Protein 1S7Z (pdb70)

Foldseek 3Di:
DLVVLLVQLLVLLVVCVVVVDQDPVPSVVSQLSLVVRQDDDLVVLVVVCDPDFDLDDPDPVLDPDPPPSVSSSSRSSRSSSVVVSVCVVVSSVCVVPPDDD

Solvent-accessible surface area: 7022 Å² total

Secondary structure (DSSP, 8-state):
-HHHHHHHHH--HHHHHHTT---GGG-HHHH--HHHHS--SHHHHHH---TT--SS-SSTT----S-HHHHHHHHHHHHHHHHHHHTHHHHHHHHHTT---

CATH classification: 1.20.120.780

Nearest PDB structures (foldseek):
  1s7z-assembly1_A  TM=1.006E+00  e=7.132E-13  Escherichia phage T7
  8zek-assembly1_B  TM=9.450E-01  e=3.159E-11  Escherichia phage T7
  7eew-assembly1_B-2  TM=9.375E-01  e=4.641E-11  Escherichia phage T7
  6r9g-assembly1_G  TM=9.612E-01  e=3.936E-11  Escherichia phage T7
  6r9g-assembly1_F  TM=9.417E-01  e=1.248E-10  Escherichia phage T7

Structure (mmCIF, N/CA/C/O backbone):
data_1S7Z
#
_entry.id   1S7Z
#
_cell.length_a   78.777
_cell.length_b   37.665
_cell.length_c   35.490
_cell.angle_alpha   90.00
_cell.angle_beta   98.42
_cell.angle_gamma   90.00
#
_symmetry.space_group_name_H-M   'C 1 2 1'
#
loop_
_entity.id
_entity.type
_entity.pdbx_description
1 polymer 'Gene 0.3 protein'
2 non-polymer 'CESIUM ION'
3 water water
#
loop_
_atom_site.group_PDB
_atom_site.id
_atom_site.type_symbol
_atom_site.label_atom_id
_atom_site.label_alt_id
_atom_site.label_comp_id
_atom_site.label_asym_id
_atom_site.label_entity_id
_atom_site.label_seq_id
_atom_site.pdbx_PDB_ins_code
_atom_site.Cartn_x
_atom_site.Cartn_y
_atom_site.Cartn_z
_atom_site.occupancy
_atom_site.B_iso_or_equiv
_atom_site.auth_seq_id
_atom_site.auth_comp_id
_atom_site.auth_asym_id
_atom_site.auth_atom_id
_atom_site.pdbx_PDB_model_num
ATOM 9 N N . THR A 1 7 ? 5.783 10.203 4.760 1.00 9.44 6 THR A N 1
ATOM 10 C CA . THR A 1 7 ? 6.693 9.705 3.765 1.00 7.92 6 THR A CA 1
ATOM 11 C C . THR A 1 7 ? 7.836 8.857 4.319 1.00 5.55 6 THR A C 1
ATOM 12 O O . THR A 1 7 ? 8.153 8.884 5.533 1.00 7.65 6 THR A O 1
ATOM 16 N N . TYR A 1 8 ? 8.482 8.141 3.433 1.00 5.21 7 TYR A N 1
ATOM 17 C CA . TYR A 1 8 ? 9.593 7.296 3.788 1.00 4.64 7 TYR A CA 1
ATOM 18 C C . TYR A 1 8 ? 10.709 8.234 4.359 1.00 6.20 7 TYR A C 1
ATOM 19 O O . TYR A 1 8 ? 11.379 7.935 5.383 1.00 5.66 7 TYR A O 1
ATOM 28 N N . ASN A 1 9 ? 10.904 9.391 3.707 1.00 6.22 8 ASN A N 1
ATOM 29 C CA . ASN A 1 9 ? 11.961 10.332 4.215 1.00 8.49 8 ASN A CA 1
ATOM 30 C C . ASN A 1 9 ? 11.674 10.798 5.623 1.00 9.13 8 ASN A C 1
ATOM 31 O O . ASN A 1 9 ? 12.625 10.885 6.405 1.00 9.12 8 ASN A O 1
ATOM 36 N N . ASN A 1 10 ? 10.392 11.020 5.992 1.00 8.28 9 ASN A N 1
ATOM 37 C CA . ASN A 1 10 ? 10.056 11.445 7.359 1.00 10.60 9 ASN A CA 1
ATOM 38 C C . ASN A 1 10 ? 10.346 10.258 8.300 1.00 8.85 9 ASN A C 1
ATOM 39 O O . ASN A 1 10 ? 10.915 10.458 9.393 1.00 8.68 9 ASN A O 1
ATOM 44 N N . VAL A 1 11 ? 9.970 9.016 7.910 1.00 6.73 10 VAL A N 1
ATOM 45 C CA . VAL A 1 11 ? 10.245 7.841 8.744 1.00 6.69 10 VAL A CA 1
ATOM 46 C C . VAL A 1 11 ? 11.757 7.609 8.916 1.00 7.45 10 VAL A C 1
ATOM 47 O O . VAL A 1 11 ? 12.202 7.313 10.015 1.00 5.28 10 VAL A O 1
ATOM 51 N N . PHE A 1 12 ? 12.521 7.763 7.832 1.00 5.86 11 PHE A N 1
ATOM 52 C CA . PHE A 1 12 ? 13.923 7.565 7.909 1.00 6.93 11 PHE A CA 1
ATOM 53 C C . PHE A 1 12 ? 14.537 8.639 8.848 1.00 6.52 11 PHE A C 1
ATOM 54 O O . PHE A 1 12 ? 15.437 8.292 9.621 1.00 5.79 11 PHE A O 1
ATOM 62 N N . ASP A 1 13 ? 14.057 9.881 8.792 1.00 7.33 12 ASP A N 1
ATOM 63 C CA . ASP A 1 13 ? 14.641 10.927 9.668 1.00 7.72 12 ASP A CA 1
ATOM 64 C C . ASP A 1 13 ? 14.463 10.548 11.146 1.00 8.52 12 ASP A C 1
ATOM 65 O O . ASP A 1 13 ? 15.354 10.763 11.985 1.00 7.15 12 ASP A O 1
ATOM 70 N N . HIS A 1 14 ? 13.291 9.972 11.476 1.00 7.64 13 HIS A N 1
ATOM 71 C CA . HIS A 1 14 ? 13.003 9.608 12.882 1.00 8.20 13 HIS A CA 1
ATOM 72 C C . HIS A 1 14 ? 13.968 8.454 13.254 1.00 6.52 13 HIS A C 1
ATOM 73 O O . HIS A 1 14 ? 14.618 8.448 14.337 1.00 6.51 13 HIS A O 1
ATOM 80 N N . ALA A 1 15 ? 14.159 7.487 12.346 1.00 6.50 14 ALA A N 1
ATOM 81 C CA . ALA A 1 15 ? 15.089 6.342 12.657 1.00 6.40 14 ALA A CA 1
ATOM 82 C C . ALA A 1 15 ? 16.546 6.798 12.817 1.00 5.59 14 ALA A C 1
ATOM 83 O O . ALA A 1 15 ? 17.267 6.279 13.688 1.00 5.12 14 ALA A O 1
ATOM 85 N N . TYR A 1 16 ? 16.992 7.693 11.929 1.00 5.82 15 TYR A N 1
ATOM 86 C CA . TYR A 1 16 ? 18.370 8.250 11.974 1.00 4.57 15 TYR A CA 1
ATOM 87 C C . TYR A 1 16 ? 18.628 8.957 13.276 1.00 5.13 15 TYR A C 1
ATOM 88 O O . TYR A 1 16 ? 19.652 8.771 13.927 1.00 4.68 15 TYR A O 1
ATOM 97 N N . GLU A 1 17 ? 17.637 9.717 13.715 1.00 5.63 16 GLU A N 1
ATOM 98 C CA . GLU A 1 17 ? 17.755 10.435 15.016 1.00 8.22 16 GLU A CA 1
ATOM 99 C C . GLU A 1 17 ? 17.774 9.484 16.210 1.00 9.39 16 GLU A C 1
ATOM 100 O O . GLU A 1 17 ? 18.437 9.718 17.214 1.00 8.50 16 GLU A O 1
ATOM 114 N N . LEU A 1 19 ? 19.033 6.424 16.179 1.00 7.82 18 LEU A N 1
ATOM 115 C CA . LEU A 1 19 ? 20.267 5.625 16.106 1.00 6.71 18 LEU A CA 1
ATOM 116 C C . LEU A 1 19 ? 21.335 6.586 16.690 1.00 6.04 18 LEU A C 1
ATOM 117 O O . LEU A 1 19 ? 22.205 6.173 17.448 1.00 5.96 18 LEU A O 1
ATOM 122 N N . LYS A 1 20 ? 21.256 7.886 16.329 1.00 7.43 19 LYS A N 1
ATOM 123 C CA . LYS A 1 20 ? 22.177 8.932 16.826 1.00 9.13 19 LYS A CA 1
ATOM 124 C C . LYS A 1 20 ? 22.142 8.949 18.347 1.00 9.93 19 LYS A C 1
ATOM 125 O O . LYS A 1 20 ? 23.175 8.970 19.037 1.00 9.52 19 LYS A O 1
ATOM 131 N N . GLU A 1 21 ? 20.914 8.957 18.882 1.00 10.27 20 GLU A N 1
ATOM 132 C CA . GLU A 1 21 ? 20.744 8.885 20.324 1.00 9.30 20 GLU A CA 1
ATOM 133 C C . GLU A 1 21 ? 21.334 7.582 20.911 1.00 10.33 20 GLU A C 1
ATOM 134 O O . GLU A 1 21 ? 22.070 7.660 21.878 1.00 9.20 20 GLU A O 1
ATOM 140 N N . ASN A 1 22 ? 20.988 6.435 20.332 1.00 9.18 21 ASN A N 1
A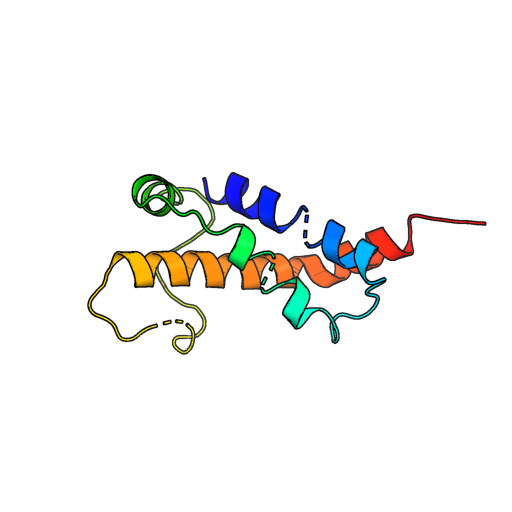TOM 141 C CA . ASN A 1 22 ? 21.440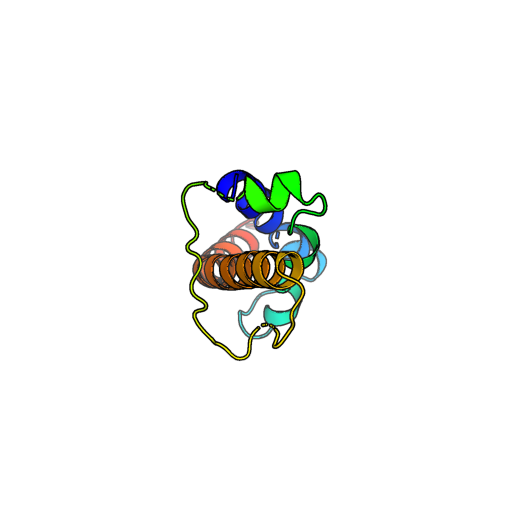 5.112 20.814 1.00 11.75 21 ASN A CA 1
ATOM 142 C C . ASN A 1 22 ? 23.010 5.065 20.848 1.00 9.97 21 ASN A C 1
ATOM 143 O O . ASN A 1 22 ? 23.645 4.427 21.763 1.00 9.65 21 ASN A O 1
ATOM 148 N N . ILE A 1 23 ? 23.640 5.716 19.867 1.00 8.96 22 ILE A N 1
ATOM 149 C CA . ILE A 1 23 ? 25.090 5.751 19.835 1.00 9.27 22 ILE A CA 1
ATOM 150 C C . ILE A 1 23 ? 25.631 6.463 21.065 1.00 8.42 22 ILE A C 1
ATOM 151 O O . ILE A 1 23 ? 26.563 5.976 21.750 1.00 5.68 22 ILE A O 1
ATOM 156 N N . ARG A 1 24 ? 25.036 7.612 21.390 1.00 8.16 23 ARG A N 1
ATOM 157 C CA . ARG A 1 24 ? 25.455 8.374 22.585 1.00 8.49 23 ARG A CA 1
ATOM 158 C C . ARG A 1 24 ? 25.148 7.654 23.868 1.00 10.10 23 ARG A C 1
ATOM 159 O O . ARG A 1 24 ? 25.985 7.592 24.811 1.00 8.22 23 ARG A O 1
ATOM 167 N N . TYR A 1 25 ? 23.949 7.105 23.967 1.00 9.12 24 TYR A N 1
ATOM 168 C CA . TYR A 1 25 ? 23.582 6.483 25.232 1.00 10.16 24 TYR A CA 1
ATOM 169 C C . TYR A 1 25 ? 24.489 5.310 25.603 1.00 10.55 24 TYR A C 1
ATOM 170 O O . TYR A 1 25 ? 24.705 5.045 26.846 1.00 12.81 24 TYR A O 1
ATOM 179 N N . ASP A 1 26 ? 24.963 4.555 24.628 1.00 11.59 25 ASP A N 1
ATOM 180 C CA . ASP A 1 26 ? 25.808 3.379 24.946 1.00 11.87 25 ASP A CA 1
ATOM 181 C C . ASP A 1 26 ? 27.282 3.509 24.557 1.00 12.75 25 ASP A C 1
ATOM 182 O O . ASP A 1 26 ? 27.983 2.476 24.504 1.00 11.57 25 ASP A O 1
ATOM 187 N N . ASP A 1 27 ? 27.698 4.725 24.205 1.00 10.80 26 ASP A N 1
ATOM 188 C CA . ASP A 1 27 ? 29.089 4.984 23.726 1.00 11.07 26 ASP A CA 1
ATOM 189 C C . ASP A 1 27 ? 29.516 3.936 22.692 1.00 10.34 26 ASP A C 1
ATOM 190 O O . ASP A 1 27 ? 30.567 3.277 22.841 1.00 11.56 26 ASP A O 1
ATOM 195 N N . ILE A 1 28 ? 28.769 3.830 21.592 1.00 10.16 27 ILE A N 1
ATOM 196 C CA . ILE A 1 28 ? 29.088 2.813 20.561 1.00 9.98 27 ILE A CA 1
ATOM 197 C C . ILE A 1 28 ? 30.173 3.392 19.646 1.00 12.83 27 ILE A C 1
ATOM 198 O O . ILE A 1 28 ? 30.089 4.572 19.215 1.00 11.02 27 ILE A O 1
ATOM 203 N N . ARG A 1 29 ? 31.208 2.598 19.401 1.00 13.31 28 ARG A N 1
ATOM 204 C CA . ARG A 1 29 ? 32.353 3.085 18.645 1.00 15.42 28 ARG A CA 1
ATOM 205 C C . ARG A 1 29 ? 32.721 2.275 17.420 1.00 16.67 28 ARG A C 1
ATOM 206 O O . ARG A 1 29 ? 33.534 2.720 16.603 1.00 17.10 28 ARG A O 1
ATOM 214 N N . ASP A 1 30 ? 32.095 1.128 17.286 1.00 15.71 29 ASP A N 1
ATOM 215 C CA . ASP A 1 30 ? 32.434 0.167 16.217 1.00 18.09 29 ASP A CA 1
ATOM 216 C C . ASP A 1 30 ? 31.208 -0.401 15.522 1.00 16.46 29 ASP A C 1
ATOM 217 O O . ASP A 1 30 ? 30.203 -0.693 16.167 1.00 14.02 29 ASP A O 1
ATOM 222 N N . THR A 1 31 ? 31.283 -0.543 14.202 1.00 17.54 30 THR A N 1
ATOM 223 C CA . THR A 1 31 ? 30.139 -1.124 13.458 1.00 18.84 30 THR A CA 1
ATOM 224 C C . THR A 1 31 ? 29.781 -2.539 13.894 1.00 18.70 30 THR A C 1
ATOM 225 O O . THR A 1 31 ? 28.639 -2.994 13.719 1.00 18.90 30 THR A O 1
ATOM 229 N N . ASP A 1 32 ? 30.731 -3.239 14.502 1.00 19.01 31 ASP A N 1
ATOM 230 C CA . ASP A 1 32 ? 30.457 -4.603 14.858 1.00 20.07 31 ASP A CA 1
ATOM 231 C C . ASP A 1 32 ? 29.620 -4.707 16.123 1.00 18.60 31 ASP A C 1
ATOM 232 O O . ASP A 1 32 ? 29.288 -5.799 16.577 1.00 17.97 31 ASP A O 1
ATOM 237 N N . ASP A 1 33 ? 29.285 -3.549 16.681 1.00 15.64 32 ASP A N 1
ATOM 238 C CA . ASP A 1 33 ? 28.502 -3.450 17.891 1.00 13.86 32 ASP A CA 1
ATOM 239 C C . ASP A 1 33 ? 27.232 -2.608 17.607 1.00 12.46 32 ASP A C 1
ATOM 240 O O . ASP A 1 33 ? 26.576 -2.126 18.538 1.00 10.61 32 ASP A O 1
ATOM 245 N N . LEU A 1 34 ? 26.908 -2.426 16.328 1.00 11.26 33 LEU A N 1
ATOM 246 C CA . LEU A 1 34 ? 25.788 -1.560 15.925 1.00 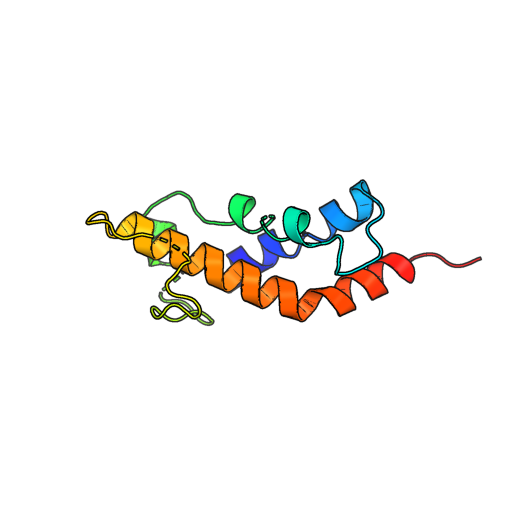12.60 33 LEU A CA 1
ATOM 247 C C . LEU A 1 34 ? 24.498 -2.291 15.585 1.00 11.67 33 LEU A C 1
ATOM 248 O O . LEU A 1 34 ? 23.430 -1.691 15.517 1.00 8.76 33 LEU A O 1
ATOM 253 N N . HIS A 1 35 ? 24.593 -3.584 15.367 1.00 10.62 34 HIS A N 1
ATOM 254 C CA . HIS A 1 35 ? 23.434 -4.349 14.928 1.00 12.43 34 HIS A CA 1
ATOM 255 C C . HIS A 1 35 ? 22.143 -4.076 15.709 1.00 12.22 34 HIS A C 1
ATOM 256 O O . HIS A 1 35 ? 21.100 -3.762 15.109 1.00 12.52 34 HIS A O 1
ATOM 263 N N . ASP A 1 36 ? 22.190 -4.239 17.031 1.00 10.27 35 ASP A N 1
ATOM 264 C CA . ASP A 1 36 ? 20.990 -4.055 17.808 1.00 10.80 35 ASP A CA 1
ATOM 265 C C . ASP A 1 36 ? 20.529 -2.620 17.819 1.00 10.45 35 ASP A C 1
ATOM 266 O O . ASP A 1 36 ? 19.296 -2.324 17.836 1.00 12.12 35 ASP A O 1
ATOM 271 N N . ALA A 1 37 ? 21.444 -1.662 17.831 1.00 9.93 36 ALA A N 1
ATOM 272 C CA . ALA A 1 37 ? 20.963 -0.273 17.833 1.00 10.74 36 ALA A CA 1
ATOM 273 C C . ALA A 1 37 ? 20.182 0.084 16.554 1.00 9.24 36 ALA A C 1
ATOM 274 O O . ALA A 1 37 ? 19.219 0.858 16.611 1.00 10.12 36 ALA A O 1
ATOM 276 N N . ILE A 1 38 ? 20.655 -0.410 15.410 1.00 7.83 37 ILE A N 1
ATOM 277 C CA . ILE A 1 38 ? 20.074 -0.169 14.056 1.00 6.83 37 ILE A CA 1
ATOM 278 C C . ILE A 1 38 ? 18.672 -0.790 13.982 1.00 6.91 37 ILE A C 1
ATOM 279 O O . ILE A 1 38 ? 17.676 -0.139 13.618 1.00 7.11 37 ILE A O 1
ATOM 284 N N . HIS A 1 39 ? 18.573 -2.032 14.431 1.00 7.82 38 HIS A N 1
ATOM 285 C CA . HIS A 1 39 ? 17.261 -2.774 14.435 1.00 8.48 38 HIS A CA 1
ATOM 286 C C . HIS A 1 39 ? 16.242 -2.212 15.384 1.00 9.57 38 HIS A C 1
ATOM 287 O O . HIS A 1 39 ? 15.045 -2.175 15.018 1.00 10.32 38 HIS A O 1
ATOM 302 N N . ALA A 1 41 ? 16.061 1.007 16.255 1.00 8.92 40 ALA A N 1
ATOM 303 C CA . ALA A 1 41 ? 15.735 2.292 15.640 1.00 9.30 40 ALA A CA 1
ATOM 304 C C . ALA A 1 41 ? 14.716 2.060 14.512 1.00 9.62 40 ALA A C 1
ATOM 305 O O . ALA A 1 41 ? 13.724 2.776 14.381 1.00 8.52 40 ALA A O 1
ATOM 307 N N . ALA A 1 42 ? 15.029 1.077 13.671 1.00 8.95 41 ALA A N 1
ATOM 308 C CA . ALA A 1 42 ? 14.072 0.702 12.635 1.00 9.59 41 ALA A CA 1
ATOM 309 C C . ALA A 1 42 ? 12.639 0.321 13.244 1.00 9.50 41 ALA A C 1
ATOM 310 O O . ALA A 1 42 ? 11.560 0.712 12.772 1.00 7.21 41 ALA A O 1
ATOM 312 N N . ASP A 1 43 ? 12.673 -0.479 14.304 1.00 9.69 42 ASP A N 1
ATOM 313 C CA . ASP A 1 43 ? 11.453 -0.965 14.921 1.00 11.84 42 ASP A CA 1
ATOM 314 C C . ASP A 1 43 ? 10.672 0.175 15.490 1.00 12.02 42 ASP A C 1
ATOM 315 O O . ASP A 1 43 ? 9.423 0.212 15.445 1.00 13.82 42 ASP A O 1
ATOM 320 N N . ASN A 1 44 ? 11.390 1.063 16.114 1.00 11.11 43 ASN A N 1
ATOM 321 C CA . ASN A 1 44 ? 10.726 2.208 16.677 1.00 12.10 43 ASN A CA 1
ATOM 322 C C . ASN A 1 44 ? 10.198 3.236 15.637 1.00 12.53 43 ASN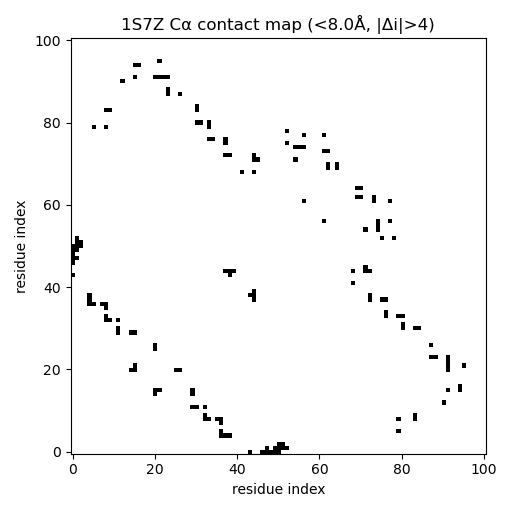 A C 1
ATOM 323 O O . ASN A 1 44 ? 9.309 4.014 15.964 1.00 12.85 43 ASN A O 1
ATOM 328 N N . ALA A 1 45 ? 10.688 3.206 14.407 1.00 8.10 44 ALA A N 1
ATOM 329 C CA . ALA A 1 45 ? 10.303 4.157 13.399 1.00 8.57 44 ALA A CA 1
ATOM 330 C C . ALA A 1 45 ? 9.212 3.627 12.437 1.00 8.81 44 ALA A C 1
ATOM 331 O O . ALA A 1 45 ? 8.551 4.441 11.833 1.00 10.82 44 ALA A O 1
ATOM 333 N N . VAL A 1 46 ? 8.999 2.334 12.313 1.00 7.51 45 VAL A N 1
ATOM 334 C CA . VAL A 1 46 ? 7.972 1.842 11.366 1.00 8.15 45 VAL A CA 1
ATOM 335 C C . VAL A 1 46 ? 6.630 2.374 11.793 1.00 7.32 45 VAL A C 1
ATOM 336 O O . VAL A 1 46 ? 6.290 2.369 12.984 1.00 10.68 45 VAL A O 1
ATOM 340 N N . PRO A 1 47 ? 5.816 2.794 10.849 1.00 7.22 46 PRO A N 1
ATOM 341 C CA . PRO A 1 47 ? 4.539 3.370 11.199 1.00 8.13 46 PRO A CA 1
ATOM 342 C C . PRO A 1 47 ? 3.601 2.298 11.732 1.00 10.65 46 PRO A C 1
ATOM 343 O O . PRO A 1 47 ? 3.693 1.129 11.375 1.00 12.88 46 PRO A O 1
ATOM 347 N N . HIS A 1 48 ? 2.635 2.708 12.517 1.00 12.18 47 HIS A N 1
ATOM 348 C CA . HIS A 1 48 ? 1.671 1.781 12.967 1.00 13.01 47 HIS A CA 1
ATOM 349 C C . HIS A 1 48 ? 0.284 1.770 12.203 1.00 13.14 47 HIS A C 1
ATOM 350 O O . HIS A 1 48 ? -0.334 0.676 11.974 1.00 13.33 47 HIS A O 1
ATOM 357 N N . TYR A 1 49 ? -0.204 2.933 11.817 1.00 10.56 48 TYR A N 1
ATOM 358 C CA . TYR A 1 49 ? -1.497 2.928 11.161 1.00 10.46 48 TYR A CA 1
ATOM 359 C C . TYR A 1 49 ? -1.395 2.412 9.737 1.00 7.62 48 TYR A C 1
ATOM 360 O O . TYR A 1 49 ? -0.467 2.787 9.038 1.00 6.61 48 TYR A O 1
ATOM 369 N N . TYR A 1 50 ? -2.340 1.621 9.286 1.00 6.12 49 TYR A N 1
ATOM 370 C CA . TYR A 1 50 ? -2.313 1.130 7.876 1.00 5.48 49 TYR A CA 1
ATOM 371 C C . TYR A 1 50 ? -2.137 2.288 6.913 1.00 6.76 49 TYR A C 1
ATOM 372 O O . TYR A 1 50 ? -1.335 2.217 5.938 1.00 7.50 49 TYR A O 1
ATOM 381 N N . ALA A 1 51 ? -2.841 3.410 7.148 1.00 7.51 50 ALA A N 1
ATOM 382 C CA . ALA A 1 51 ? -2.803 4.491 6.186 1.00 6.16 50 ALA A CA 1
ATOM 383 C C . ALA A 1 51 ? -1.409 5.081 6.016 1.00 8.34 50 ALA A C 1
ATOM 384 O O . ALA A 1 51 ? -1.052 5.478 4.891 1.00 6.55 50 ALA A O 1
ATOM 386 N N . ASP A 1 52 ? -0.654 5.137 7.125 1.00 6.72 51 ASP A N 1
ATOM 387 C CA . ASP A 1 52 ? 0.702 5.694 7.083 1.00 9.83 51 ASP A CA 1
ATOM 388 C C . ASP A 1 52 ? 1.620 4.671 6.404 1.00 6.85 51 ASP A C 1
ATOM 389 O O . ASP A 1 52 ? 2.571 5.049 5.729 1.00 6.60 51 ASP A O 1
ATOM 394 N N . ILE A 1 53 ? 1.371 3.379 6.629 1.00 6.98 52 ILE A N 1
ATOM 395 C CA . ILE A 1 53 ? 2.166 2.361 5.984 1.00 6.17 52 ILE A CA 1
ATOM 396 C C . ILE A 1 53 ? 1.982 2.452 4.401 1.00 6.61 52 ILE A C 1
ATOM 397 O O . ILE A 1 53 ? 2.963 2.447 3.624 1.00 7.00 52 ILE A O 1
ATOM 402 N N . PHE A 1 54 ? 0.728 2.559 3.941 1.00 4.36 53 PHE A N 1
ATOM 403 C CA . PHE A 1 54 ? 0.464 2.734 2.527 1.00 4.47 53 PHE A CA 1
ATOM 404 C C . PHE A 1 54 ? 1.091 4.081 2.006 1.00 5.91 53 PHE A C 1
ATOM 405 O O . PHE A 1 54 ? 1.619 4.138 0.896 1.00 6.06 53 PHE A O 1
ATOM 413 N N . SER A 1 55 ? 1.031 5.159 2.797 1.00 4.79 54 SER A N 1
ATOM 414 C CA . SER A 1 55 ? 1.554 6.462 2.299 1.00 5.34 54 SER A CA 1
ATOM 415 C C . SER A 1 55 ? 3.068 6.399 2.116 1.00 5.20 54 SER A C 1
ATOM 416 O O . SER A 1 55 ? 3.636 7.049 1.234 1.00 5.19 54 SER A O 1
ATOM 419 N N . VAL A 1 56 ? 3.708 5.659 3.028 1.00 5.93 55 VAL A N 1
ATOM 420 C CA . VAL A 1 56 ? 5.169 5.490 3.019 1.00 4.91 55 VAL A CA 1
ATOM 421 C C . VAL A 1 56 ? 5.519 4.709 1.785 1.00 4.27 55 VAL A C 1
ATOM 422 O O . VAL A 1 56 ? 6.444 5.117 1.073 1.00 5.03 55 VAL A O 1
ATOM 434 N N . ALA A 1 58 ? 3.961 4.650 -1.005 1.00 5.69 57 ALA A N 1
ATOM 435 C CA . ALA A 1 58 ? 3.691 5.545 -2.141 1.00 8.45 57 ALA A CA 1
ATOM 436 C C . ALA A 1 58 ? 4.793 6.592 -2.369 1.00 11.42 57 ALA A C 1
ATOM 437 O O . ALA A 1 58 ? 4.811 7.269 -3.430 1.00 14.45 57 ALA A O 1
ATOM 439 N N . SER A 1 59 ? 5.690 6.799 -1.391 1.00 10.84 58 SER A N 1
ATOM 440 C CA . SER A 1 59 ? 6.633 7.904 -1.521 1.00 9.25 58 SER A CA 1
ATOM 441 C C . SER A 1 59 ? 8.016 7.506 -2.007 1.00 9.51 58 SER A C 1
ATOM 442 O O . SER A 1 59 ? 8.321 6.357 -2.272 1.00 7.43 58 SER A O 1
ATOM 445 N N . GLU A 1 60 ? 8.845 8.540 -2.188 1.00 10.80 59 GLU A N 1
ATOM 446 C CA . GLU A 1 60 ? 10.167 8.428 -2.699 1.00 12.46 59 GLU A CA 1
ATOM 447 C C . GLU A 1 60 ? 11.141 7.663 -1.797 1.00 11.28 59 GLU A C 1
ATOM 448 O O . GLU A 1 60 ? 11.198 7.903 -0.623 1.00 10.43 59 GLU A O 1
ATOM 454 N N . GLY A 1 61 ? 11.911 6.731 -2.346 1.00 10.74 60 GLY A N 1
ATOM 455 C CA . GLY A 1 61 ? 12.934 6.047 -1.600 1.00 10.46 60 GLY A CA 1
ATOM 456 C C . GLY A 1 61 ? 12.772 4.572 -1.266 1.00 10.63 60 GLY A C 1
ATOM 457 O O . GLY A 1 61 ? 13.678 3.985 -0.663 1.00 9.92 60 GLY A O 1
ATOM 458 N N . ILE A 1 62 ? 11.624 3.964 -1.600 1.00 8.27 61 ILE A N 1
ATOM 459 C CA . ILE A 1 62 ? 11.443 2.594 -1.246 1.00 7.14 61 ILE A CA 1
ATOM 460 C C . ILE A 1 62 ? 10.598 1.900 -2.308 1.00 9.34 61 ILE A C 1
ATOM 461 O O . ILE A 1 62 ? 9.571 2.490 -2.810 1.00 11.59 61 ILE A O 1
ATOM 466 N N . ASP A 1 63 ? 11.122 0.759 -2.7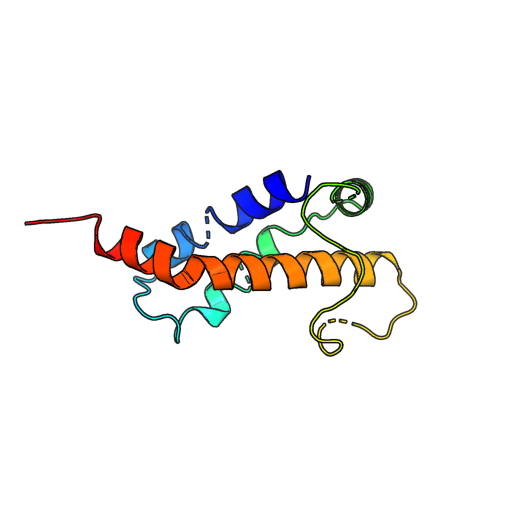36 1.00 7.91 62 ASP A N 1
ATOM 467 C CA . ASP A 1 63 ? 10.313 -0.150 -3.603 1.00 8.86 62 ASP A CA 1
ATOM 468 C C . ASP A 1 63 ? 9.686 -1.386 -2.908 1.00 7.62 62 ASP A C 1
ATOM 469 O O . ASP A 1 63 ? 9.981 -1.679 -1.731 1.00 6.17 62 ASP A O 1
ATOM 474 N N . LEU A 1 64 ? 8.827 -2.105 -3.625 1.00 6.60 63 LEU A N 1
ATOM 475 C CA . LEU A 1 64 ? 8.131 -3.254 -3.055 1.00 6.40 63 LEU A CA 1
ATOM 476 C C . LEU A 1 64 ? 8.972 -4.549 -2.922 1.00 7.47 63 LEU A C 1
ATOM 477 O O . LEU A 1 64 ? 8.650 -5.455 -2.150 1.00 7.91 63 LEU A O 1
ATOM 482 N N . GLU A 1 65 ? 10.034 -4.680 -3.694 1.00 8.79 64 GLU A N 1
ATOM 483 C CA . GLU A 1 65 ? 10.827 -5.908 -3.655 1.00 8.72 64 GLU A CA 1
ATOM 484 C C . GLU A 1 65 ? 11.761 -5.966 -2.457 1.00 8.13 64 GLU A C 1
ATOM 485 O O . GLU A 1 65 ? 12.355 -4.965 -2.126 1.00 8.45 64 GLU A O 1
ATOM 491 N N . PHE A 1 66 ? 11.918 -7.140 -1.853 1.00 7.68 65 PHE A N 1
ATOM 492 C CA . PHE A 1 66 ? 12.881 -7.383 -0.790 1.00 7.34 65 PHE A CA 1
ATOM 493 C C . PHE A 1 66 ? 14.259 -7.652 -1.319 1.00 8.62 65 PHE A C 1
ATOM 494 O O . PHE A 1 66 ? 14.400 -8.357 -2.348 1.00 8.82 65 PHE A O 1
ATOM 502 N N . GLU A 1 67 ? 15.260 -7.184 -0.579 1.00 8.54 66 GLU A N 1
ATOM 503 C CA . GLU A 1 67 ? 16.639 -7.469 -0.897 1.00 12.87 66 GLU A CA 1
ATOM 504 C C . GLU A 1 67 ? 17.033 -8.881 -0.453 1.00 14.29 66 GLU A C 1
ATOM 505 O O . GLU A 1 67 ? 17.658 -9.639 -1.218 1.00 15.67 66 GLU A O 1
ATOM 511 N N . ASP A 1 68 ? 16.647 -9.245 0.783 1.00 13.98 67 ASP A N 1
ATOM 512 C CA . ASP A 1 68 ? 16.872 -10.611 1.360 1.00 15.66 67 ASP A CA 1
A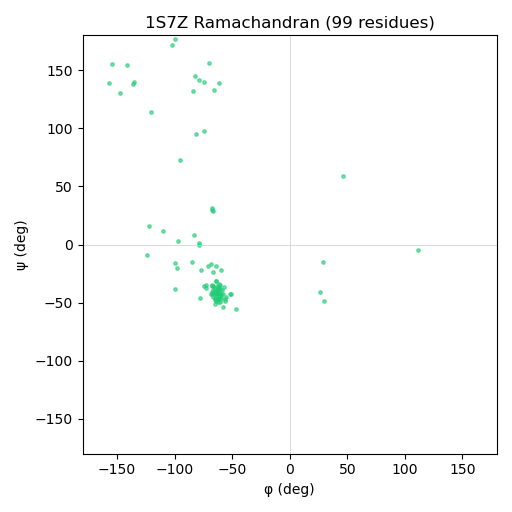TOM 513 C C . ASP A 1 68 ? 15.481 -11.172 1.709 1.00 17.35 67 ASP A C 1
ATOM 514 O O . ASP A 1 68 ? 14.793 -10.635 2.594 1.00 15.72 67 ASP A O 1
ATOM 519 N N . SER A 1 69 ? 15.081 -12.239 1.007 1.00 16.24 68 SER A N 1
ATOM 520 C CA . SER A 1 69 ? 13.746 -12.824 1.114 1.00 18.19 68 SER A CA 1
ATOM 521 C C . SER A 1 69 ? 13.554 -13.482 2.495 1.00 18.11 68 SER A C 1
ATOM 522 O O . SER A 1 69 ? 12.439 -13.766 2.965 1.00 18.16 68 SER A O 1
ATOM 525 N N . GLY A 1 70 ? 14.653 -13.728 3.186 1.00 18.85 69 GLY A N 1
ATOM 526 C CA . GLY A 1 70 ? 14.575 -14.191 4.545 1.00 18.59 69 GLY A CA 1
ATOM 527 C C . GLY A 1 70 ? 13.951 -13.212 5.525 1.00 18.91 69 GLY A C 1
ATOM 528 O O . GLY A 1 70 ? 13.581 -13.613 6.647 1.00 18.80 69 GLY A O 1
ATOM 529 N N . LEU A 1 71 ? 13.889 -11.915 5.149 1.00 16.70 70 LEU A N 1
ATOM 530 C CA . LEU A 1 71 ? 13.307 -10.930 6.036 1.00 15.77 70 LEU A CA 1
ATOM 531 C C . LEU A 1 71 ? 11.823 -10.738 5.630 1.00 14.38 70 LEU A C 1
ATOM 532 O O . LEU A 1 71 ? 11.177 -9.895 6.220 1.00 12.24 70 LEU A O 1
ATOM 545 N N . PRO A 1 73 ? 8.049 -12.245 5.557 1.00 13.70 72 PRO A N 1
ATOM 546 C CA . PRO A 1 73 ? 7.251 -13.302 6.150 1.00 13.45 72 PRO A CA 1
ATOM 547 C C . PRO A 1 73 ? 6.395 -14.010 5.138 1.00 14.44 72 PRO A C 1
ATOM 548 O O . PRO A 1 73 ? 5.798 -13.365 4.328 1.00 12.26 72 PRO A O 1
ATOM 552 N N . ASP A 1 74 ? 6.323 -15.338 5.245 1.00 16.47 73 ASP A N 1
ATOM 553 C CA . ASP A 1 74 ? 5.417 -16.155 4.441 1.00 18.68 73 ASP A CA 1
ATOM 554 C C . ASP A 1 74 ? 4.038 -16.070 5.125 1.00 18.21 73 ASP A C 1
ATOM 555 O O . ASP A 1 74 ? 3.730 -16.774 6.122 1.00 17.93 73 ASP A O 1
ATOM 560 N N . THR A 1 75 ? 3.213 -15.156 4.649 1.00 17.32 74 THR A N 1
ATOM 561 C CA . THR A 1 75 ? 1.943 -14.895 5.308 1.00 17.48 74 THR A CA 1
ATOM 562 C C . THR A 1 75 ? 0.945 -14.328 4.315 1.00 18.24 74 THR A C 1
ATOM 563 O O . THR A 1 75 ? 1.343 -13.756 3.302 1.00 17.43 74 THR A O 1
ATOM 567 N N . LYS A 1 76 ? -0.330 -14.522 4.614 1.00 18.67 75 LYS A N 1
ATOM 568 C CA . LYS A 1 76 ? -1.431 -14.005 3.814 1.00 19.10 75 LYS A CA 1
ATOM 569 C C . LYS A 1 76 ? -1.770 -12.538 4.213 1.00 17.40 75 LYS A C 1
ATOM 570 O O . LYS A 1 76 ? -2.502 -11.841 3.531 1.00 19.27 75 LYS A O 1
ATOM 576 N N . ASP A 1 77 ? -1.270 -12.096 5.346 1.00 16.10 76 ASP A N 1
ATOM 577 C CA . ASP A 1 77 ? -1.514 -10.731 5.809 1.00 14.81 76 ASP A CA 1
ATOM 578 C C . ASP A 1 77 ? -0.696 -9.687 5.027 1.00 12.89 76 ASP A C 1
ATOM 579 O O . ASP A 1 77 ? 0.478 -9.446 5.376 1.00 13.39 76 ASP A O 1
ATOM 584 N N . VAL A 1 78 ? -1.308 -9.051 4.020 1.00 10.90 77 VAL A N 1
ATOM 585 C CA . VAL A 1 78 ? -0.631 -8.047 3.195 1.00 11.48 77 VAL A CA 1
ATOM 586 C C . VAL A 1 78 ? 0.079 -6.885 4.011 1.00 8.01 77 VAL A C 1
ATOM 587 O O . VAL A 1 78 ? 1.203 -6.473 3.696 1.00 8.60 77 VAL A O 1
ATOM 591 N N . ILE A 1 79 ? -0.580 -6.369 5.030 1.00 5.82 78 ILE A N 1
ATOM 592 C CA . ILE A 1 79 ? -0.058 -5.230 5.802 1.00 7.01 78 ILE A CA 1
ATOM 593 C C . ILE A 1 79 ? 1.246 -5.622 6.516 1.00 6.77 78 ILE A C 1
ATOM 594 O O . ILE A 1 79 ? 2.123 -4.829 6.643 1.00 10.00 78 ILE A O 1
ATOM 599 N N . ARG A 1 80 ? 1.391 -6.880 6.899 1.00 6.95 79 ARG A N 1
ATOM 600 C CA . ARG A 1 80 ? 2.632 -7.298 7.564 1.00 6.61 79 ARG A CA 1
ATOM 601 C C . ARG A 1 80 ? 3.795 -7.382 6.593 1.00 5.35 79 ARG A C 1
ATOM 602 O O . ARG A 1 80 ? 4.954 -7.104 6.927 1.00 3.22 79 ARG A O 1
ATOM 610 N N . ILE A 1 81 ? 3.494 -7.788 5.372 1.00 4.34 80 ILE A N 1
ATOM 611 C CA . ILE A 1 81 ? 4.490 -7.848 4.325 1.00 5.40 80 ILE A CA 1
ATOM 612 C C . ILE A 1 81 ? 5.033 -6.426 4.047 1.00 5.30 80 ILE A C 1
ATOM 613 O O . ILE A 1 81 ? 6.267 -6.190 3.962 1.00 6.56 80 ILE A O 1
ATOM 618 N N . LEU A 1 82 ? 4.130 -5.444 3.907 1.00 5.32 81 LEU A N 1
ATOM 619 C CA . LEU A 1 82 ? 4.510 -4.011 3.723 1.00 5.55 81 LEU A CA 1
ATOM 620 C C . LEU A 1 82 ? 5.285 -3.448 4.902 1.00 5.74 81 LEU A C 1
ATOM 621 O O . LEU A 1 82 ? 6.282 -2.731 4.736 1.00 7.04 81 LEU A O 1
ATOM 626 N N . GLN A 1 83 ? 4.874 -3.757 6.101 1.00 5.37 82 GLN A N 1
ATOM 627 C CA . GLN A 1 83 ? 5.612 -3.281 7.254 1.00 6.51 82 GLN A CA 1
ATOM 628 C C . GLN A 1 83 ? 7.044 -3.873 7.265 1.00 6.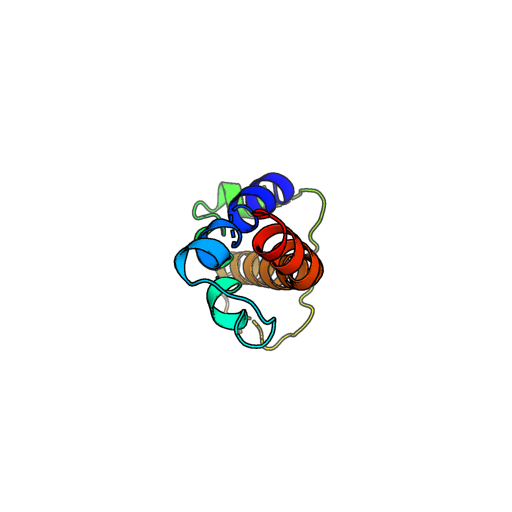76 82 GLN A C 1
ATOM 629 O O . GLN A 1 83 ? 8.031 -3.195 7.559 1.00 6.53 82 GLN A O 1
ATOM 635 N N . ALA A 1 84 ? 7.151 -5.142 6.934 1.00 6.40 83 ALA A N 1
ATOM 636 C CA . ALA A 1 84 ? 8.423 -5.835 6.909 1.00 6.65 83 ALA A CA 1
ATOM 637 C C . ALA A 1 84 ? 9.343 -5.258 5.868 1.00 6.75 83 ALA A C 1
ATOM 638 O O . ALA A 1 84 ? 10.587 -5.227 6.060 1.00 5.59 83 ALA A O 1
ATOM 640 N N . ARG A 1 85 ? 8.779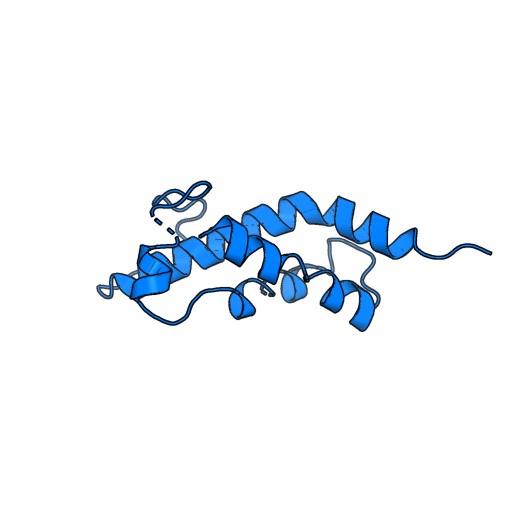 -4.746 4.779 1.00 5.38 84 ARG A N 1
ATOM 641 C CA . ARG A 1 85 ? 9.577 -4.100 3.702 1.00 6.28 84 ARG A CA 1
ATOM 642 C C . ARG A 1 85 ? 10.131 -2.703 4.137 1.00 6.46 84 ARG A C 1
ATOM 643 O O . ARG A 1 85 ? 11.327 -2.407 3.908 1.00 5.40 84 ARG A O 1
ATOM 651 N N . ILE A 1 86 ? 9.322 -1.947 4.904 1.00 5.62 85 ILE A N 1
ATOM 652 C CA . ILE A 1 86 ? 9.752 -0.663 5.455 1.00 5.03 85 ILE A CA 1
ATOM 653 C C . ILE A 1 86 ? 10.910 -0.940 6.422 1.00 4.25 85 ILE A C 1
ATOM 654 O O . ILE A 1 86 ? 11.968 -0.296 6.403 1.00 3.48 85 ILE A O 1
ATOM 659 N N . TYR A 1 87 ? 10.686 -1.918 7.297 1.00 3.80 86 TYR A N 1
ATOM 660 C CA . TYR A 1 87 ? 11.655 -2.325 8.301 1.00 5.18 86 TYR A CA 1
ATOM 661 C C . TYR A 1 87 ? 12.975 -2.704 7.642 1.00 5.48 86 TYR A C 1
ATOM 662 O O . TYR A 1 87 ? 14.072 -2.182 8.029 1.00 6.31 86 TYR A O 1
ATOM 671 N N . GLU A 1 88 ? 12.889 -3.499 6.582 1.00 4.54 87 GLU A N 1
ATOM 672 C CA . GLU A 1 88 ? 14.101 -3.873 5.879 1.00 4.68 87 GLU A CA 1
ATOM 673 C C . GLU A 1 88 ? 14.839 -2.646 5.245 1.00 4.85 87 GLU A C 1
ATOM 674 O O . GLU A 1 88 ? 16.072 -2.508 5.412 1.00 5.71 87 GLU A O 1
ATOM 680 N N . GLN A 1 89 ? 14.103 -1.768 4.548 1.00 3.79 88 GLN A N 1
ATOM 681 C CA . GLN A 1 89 ? 14.735 -0.593 3.901 1.00 5.69 88 GLN A CA 1
ATOM 682 C C . GLN A 1 89 ? 15.383 0.319 4.922 1.00 5.99 88 GLN A C 1
ATOM 683 O O . GLN A 1 89 ? 16.524 0.821 4.721 1.00 6.32 88 GLN A O 1
ATOM 689 N N . LEU A 1 90 ? 14.738 0.466 6.084 1.00 5.18 89 LEU A N 1
ATOM 690 C CA . LEU A 1 90 ? 15.322 1.262 7.146 1.00 4.87 89 LEU A CA 1
ATOM 691 C C . LEU A 1 90 ? 16.650 0.703 7.548 1.00 6.42 89 LEU A C 1
ATOM 692 O O . LEU A 1 90 ? 17.616 1.482 7.756 1.00 7.41 89 LEU A O 1
ATOM 697 N N . THR A 1 91 ? 16.708 -0.601 7.749 1.00 5.58 90 THR A N 1
ATOM 698 C CA . THR A 1 91 ? 17.940 -1.221 8.262 1.00 7.35 90 THR A CA 1
ATOM 699 C C . THR A 1 91 ? 19.049 -1.084 7.196 1.00 6.31 90 THR A C 1
ATOM 700 O O . THR A 1 91 ? 20.192 -0.750 7.518 1.00 7.44 90 THR A O 1
ATOM 704 N N . ILE A 1 92 ? 18.684 -1.256 5.927 1.00 6.70 91 ILE A N 1
ATOM 705 C CA . ILE A 1 92 ? 19.671 -1.097 4.890 1.00 7.12 91 ILE A CA 1
ATOM 706 C C . ILE A 1 92 ? 20.235 0.341 4.869 1.00 8.15 91 ILE A C 1
ATOM 707 O O . ILE A 1 92 ? 21.481 0.541 4.746 1.00 6.13 91 ILE A O 1
ATOM 712 N N . ASP A 1 93 ? 19.333 1.350 4.881 1.00 7.03 92 ASP A N 1
ATOM 713 C CA . ASP A 1 93 ? 19.766 2.746 4.777 1.00 6.82 92 ASP A CA 1
ATOM 714 C C . ASP A 1 93 ? 20.558 3.238 6.003 1.00 6.86 92 ASP A C 1
ATOM 715 O O . ASP A 1 93 ? 21.501 4.029 5.888 1.00 6.32 92 ASP A O 1
ATOM 720 N N . LEU A 1 94 ? 20.182 2.744 7.178 1.00 7.03 93 LEU A N 1
ATOM 721 C CA . LEU A 1 94 ? 20.901 3.086 8.412 1.00 6.58 93 LEU A CA 1
ATOM 722 C C . LEU A 1 94 ? 22.293 2.450 8.320 1.00 8.00 93 LEU A C 1
ATOM 723 O O . LEU A 1 94 ? 23.211 3.159 8.683 1.00 7.21 93 LEU A O 1
ATOM 728 N N . TRP A 1 95 ? 22.447 1.193 7.821 1.00 7.43 94 TRP A N 1
ATOM 729 C CA . TRP A 1 95 ? 23.768 0.626 7.669 1.00 9.12 94 TRP A CA 1
ATOM 730 C C . TRP A 1 95 ? 24.661 1.476 6.703 1.00 8.54 94 TRP A C 1
ATOM 731 O O . TRP A 1 95 ? 25.925 1.664 6.942 1.00 8.93 94 TRP A O 1
ATOM 742 N N . GLU A 1 96 ? 24.104 2.068 5.683 1.00 8.14 95 GLU A N 1
ATOM 743 C CA . GLU A 1 96 ? 24.923 2.923 4.810 1.00 8.07 95 GLU A CA 1
ATOM 744 C C . GLU A 1 96 ? 25.413 4.184 5.532 1.00 9.63 95 GLU A C 1
ATOM 745 O O . GLU A 1 96 ? 26.345 4.857 5.047 1.00 9.43 95 GLU A O 1
ATOM 751 N N . ASP A 1 97 ? 24.715 4.620 6.592 1.00 6.90 96 ASP A N 1
ATOM 752 C CA . ASP A 1 97 ? 25.171 5.781 7.356 1.00 8.75 96 ASP A CA 1
ATOM 753 C C . ASP A 1 97 ? 25.969 5.469 8.639 1.00 8.65 96 ASP A C 1
ATOM 754 O O . ASP A 1 97 ? 26.362 6.427 9.355 1.00 8.53 96 ASP A O 1
ATOM 759 N N . ALA A 1 98 ? 26.221 4.174 8.880 1.00 9.23 97 ALA A N 1
ATOM 760 C CA . ALA A 1 98 ? 26.862 3.716 10.106 1.00 10.01 97 ALA A CA 1
ATOM 761 C C . ALA A 1 98 ? 28.226 4.329 10.349 1.00 8.71 97 ALA A C 1
ATOM 762 O O . ALA A 1 98 ? 28.459 4.903 11.370 1.00 8.46 97 ALA A O 1
ATOM 764 N N . GLU A 1 99 ? 29.117 4.237 9.386 1.00 8.66 98 GLU A N 1
ATOM 765 C CA . GLU A 1 99 ? 30.436 4.830 9.618 1.00 9.90 98 GLU A CA 1
ATOM 766 C C . GLU A 1 99 ? 30.360 6.334 9.868 1.00 9.60 98 GLU A C 1
ATOM 767 O O . GLU A 1 99 ? 31.093 6.858 10.689 1.00 9.44 98 GLU A O 1
ATOM 773 N N . ASP A 1 100 ? 29.547 7.054 9.071 1.00 8.45 99 ASP A N 1
ATOM 774 C CA . ASP A 1 100 ? 29.426 8.508 9.166 1.00 9.21 99 ASP A CA 1
ATOM 775 C C . ASP A 1 100 ? 28.957 8.915 10.542 1.00 8.23 99 ASP A C 1
ATOM 776 O O . ASP A 1 100 ? 29.421 9.918 11.115 1.00 6.40 99 ASP A O 1
ATOM 781 N N . LEU A 1 101 ? 27.945 8.202 11.040 1.00 8.39 100 LEU A N 1
ATOM 782 C CA . LEU A 1 101 ? 27.401 8.462 12.366 1.00 9.12 100 LEU A CA 1
ATOM 783 C C . LEU A 1 101 ? 28.354 8.155 13.492 1.00 9.09 100 LEU A C 1
ATOM 784 O O . LEU A 1 101 ? 28.499 8.948 14.430 1.00 7.39 100 LEU A O 1
ATOM 789 N N . LEU A 1 102 ? 29.074 7.039 13.375 1.00 8.99 101 LEU A N 1
ATOM 790 C CA . LEU A 1 102 ? 30.088 6.734 14.406 1.00 8.82 101 LEU A CA 1
ATOM 791 C C . LEU A 1 102 ? 31.236 7.772 14.406 1.00 8.90 101 LEU A C 1
ATOM 792 O O . LEU A 1 102 ? 31.695 8.226 15.458 1.00 7.31 101 LEU A O 1
ATOM 797 N N . ASN A 1 103 ? 31.633 8.243 13.227 1.00 8.11 102 ASN A N 1
ATOM 798 C CA . ASN A 1 103 ? 32.670 9.350 13.158 1.00 8.83 102 ASN A CA 1
ATOM 799 C C . ASN A 1 103 ? 32.152 10.662 13.777 1.00 8.51 102 ASN A C 1
ATOM 800 O O . ASN A 1 103 ? 32.898 11.367 14.557 1.00 9.02 102 ASN A O 1
ATOM 805 N N . GLU A 1 104 ? 30.908 11.069 13.448 1.00 9.64 103 GLU A N 1
ATOM 806 C CA . GLU A 1 104 ? 30.349 12.318 14.019 1.00 10.04 103 GLU A CA 1
ATOM 807 C C . GLU A 1 104 ? 30.320 12.221 15.587 1.00 9.92 103 GLU A C 1
ATOM 808 O O . GLU A 1 104 ? 30.610 13.189 16.271 1.00 10.66 103 GLU A O 1
ATOM 814 N N . TYR A 1 105 ? 29.982 11.055 16.132 1.00 9.64 104 TYR A N 1
ATOM 815 C CA . TYR A 1 105 ? 29.930 10.923 17.584 1.00 10.07 104 TYR A CA 1
ATOM 816 C C . TYR A 1 105 ? 31.345 11.104 18.213 1.00 10.29 104 TYR A C 1
ATOM 817 O O . TYR A 1 105 ? 31.539 11.882 19.179 1.00 7.92 104 TYR A O 1
ATOM 826 N N . LEU A 1 106 ? 32.299 10.352 17.668 1.00 10.19 105 LEU A N 1
ATOM 827 C CA . LEU A 1 106 ? 33.677 10.356 18.156 1.00 12.03 105 LEU A CA 1
ATOM 828 C C . LEU A 1 106 ? 34.242 11.793 18.088 1.00 10.43 105 LEU A C 1
ATOM 829 O O . LEU A 1 106 ? 34.951 12.231 18.988 1.00 12.04 105 LEU A O 1
ATOM 834 N N . GLU A 1 107 ? 33.959 12.475 16.988 1.00 10.38 106 GLU A N 1
ATOM 835 C CA . GLU A 1 107 ? 34.489 13.859 16.715 1.00 12.16 106 GLU A CA 1
ATOM 836 C C . GLU A 1 107 ? 33.779 15.028 17.437 1.00 13.07 106 GLU A C 1
ATOM 837 O O . GLU A 1 107 ? 34.164 16.196 17.290 1.00 14.04 106 GLU A O 1
ATOM 843 N N . GLU A 1 108 ? 32.785 14.754 18.254 1.00 13.28 107 GLU A N 1
ATOM 844 C CA . GLU A 1 108 ? 32.069 15.867 18.890 1.00 15.79 107 GLU A CA 1
ATOM 845 C C . GLU A 1 108 ? 32.643 16.479 20.141 1.00 15.16 107 GLU A C 1
ATOM 846 O O . GLU A 1 108 ? 31.953 17.323 20.791 1.00 16.34 107 GLU A O 1
ATOM 852 N N . VAL A 1 109 ? 33.847 16.091 20.506 1.00 12.57 108 VAL A N 1
ATOM 853 C CA . VAL A 1 109 ? 34.514 16.696 21.670 1.00 11.35 108 VAL A CA 1
ATOM 854 C C . VAL A 1 109 ? 35.965 16.845 21.321 1.00 10.99 108 VAL A C 1
ATOM 855 O O . VAL A 1 109 ? 36.453 16.148 20.397 1.00 10.62 108 VAL A O 1
ATOM 859 N N . GLU A 1 110 ? 36.656 17.813 21.954 1.00 9.41 109 GLU A N 1
ATOM 860 C CA . GLU A 1 110 ? 38.116 17.957 21.733 1.00 9.88 109 GLU A CA 1
ATOM 861 C C . GLU A 1 110 ? 38.776 18.666 22.884 1.00 8.62 109 GLU A C 1
ATOM 862 O O . GLU A 1 110 ? 38.200 19.624 23.428 1.00 6.48 109 GLU A O 1
ATOM 868 N N . GLU A 1 111 ? 39.961 18.207 23.305 1.00 8.89 110 GLU A N 1
ATOM 869 C CA . GLU A 1 111 ? 40.625 18.935 24.381 1.00 10.90 110 GLU A CA 1
ATOM 870 C C . GLU A 1 111 ? 41.522 20.049 23.729 1.00 13.62 110 GLU A C 1
ATOM 871 O O . GLU A 1 111 ? 42.627 19.662 23.259 1.00 15.96 110 GLU A O 1
#

InterPro domains:
  IPR014798 Protein Ocr [PF08684] (3-103)
  IPR036207 B-form DNA mimic Ocr [G3DSA:1.20.120.780] (1-107)
  IPR036207 B-form DNA mimic Ocr [SSF101059] (6-111)

Organism: Escherichia phage T7 (NCBI:txid10760)

Radius of gyration: 14.93 Å; Cα contacts (8 Å, |Δi|>4): 85; chains: 1; bounding box: 43×35×29 Å

Sequence (101 aa):
TYNNVFDHAYELKENIRYDDIRDTDDLHDAIHAADNAVPHYYADIFSVASEGIDLEFEDSGLPDTKDVIRILQARIYEQLTIDLWEDAEDLLNEYLEEVEE

B-factor: mean 13.49, std 8.52, range [2.39, 71.1]